Protein AF-A0A7C4H7M3-F1 (afdb_monomer_lite)

Foldseek 3Di:
DDPPDPDDDLLRVLLVVLCCCVQPQQKAAPVNLCSLVPRDDPVSCVVCVVVVSNVSSVVSVVVNVCVVVVNDDPGDHDDVVSNVVSLVVCLVRPPVSVVVVVVVVVQCVPPVVVVVVVVVVPDPDD

Structure (mmCIF, N/CA/C/O backbone):
data_AF-A0A7C4H7M3-F1
#
_entry.id   AF-A0A7C4H7M3-F1
#
loop_
_atom_site.group_PDB
_atom_site.id
_atom_site.type_symbol
_atom_site.label_atom_id
_atom_site.label_alt_id
_atom_site.label_comp_id
_atom_site.label_asym_id
_atom_site.label_entity_id
_atom_site.label_seq_id
_atom_site.pdbx_PDB_ins_code
_atom_site.Cartn_x
_atom_site.Cartn_y
_atom_site.Cartn_z
_atom_site.occupancy
_atom_site.B_iso_or_equiv
_atom_site.auth_seq_id
_atom_site.auth_comp_id
_atom_site.auth_asym_id
_atom_site.auth_atom_id
_atom_site.pdbx_PDB_model_num
ATOM 1 N N . MET A 1 1 ? -17.909 -32.390 13.583 1.00 36.97 1 MET A N 1
ATOM 2 C CA . MET A 1 1 ? -18.109 -30.950 13.849 1.00 36.97 1 MET A CA 1
ATOM 3 C C . MET A 1 1 ? -17.087 -30.190 13.028 1.00 36.97 1 MET A C 1
ATOM 5 O O . MET A 1 1 ? -15.928 -30.134 13.416 1.00 36.97 1 MET A O 1
ATOM 9 N N . SER A 1 2 ? -17.480 -29.711 11.851 1.00 38.97 2 SER A N 1
ATOM 10 C CA . SER A 1 2 ? -16.622 -28.880 11.005 1.00 38.97 2 SER A CA 1
ATOM 11 C C . SER A 1 2 ? -16.586 -27.487 11.626 1.00 38.97 2 SER A C 1
ATOM 13 O O . SER A 1 2 ? -17.636 -26.874 11.792 1.00 38.97 2 SER A O 1
ATOM 15 N N . ALA A 1 3 ? -15.414 -27.023 12.056 1.00 45.50 3 ALA A N 1
ATOM 16 C CA . ALA A 1 3 ? -15.265 -25.661 12.549 1.00 45.50 3 ALA A CA 1
ATOM 17 C C . ALA A 1 3 ? -15.515 -24.696 11.380 1.00 45.50 3 ALA A C 1
ATOM 19 O O . ALA A 1 3 ? -14.723 -24.657 10.440 1.00 45.50 3 ALA A O 1
ATOM 20 N N . GLU A 1 4 ? -16.618 -23.947 11.414 1.00 46.62 4 GLU A N 1
ATOM 21 C CA . GLU A 1 4 ? -16.822 -22.803 10.525 1.00 46.62 4 GLU A CA 1
ATOM 22 C C . GLU A 1 4 ? -15.771 -21.745 10.870 1.00 46.62 4 GLU A C 1
ATOM 24 O O . GLU A 1 4 ? -15.905 -20.967 11.817 1.00 46.62 4 GLU A O 1
ATOM 29 N N . VAL A 1 5 ? -14.669 -21.752 10.125 1.00 54.28 5 VAL A N 1
ATOM 30 C CA . VAL A 1 5 ? -13.688 -20.675 10.181 1.00 54.28 5 VAL A CA 1
ATOM 31 C C . VAL A 1 5 ? -14.361 -19.453 9.567 1.00 54.28 5 VAL A C 1
ATOM 33 O O . VAL A 1 5 ? -14.738 -19.482 8.397 1.00 54.28 5 VAL A O 1
ATOM 36 N N . LYS A 1 6 ? -14.531 -18.377 10.347 1.00 61.72 6 LYS A N 1
ATOM 37 C CA . LYS A 1 6 ? -14.930 -17.069 9.810 1.00 61.72 6 LYS A CA 1
ATOM 38 C C . LYS A 1 6 ? -13.830 -16.588 8.864 1.00 61.72 6 LYS A C 1
ATOM 40 O O . LYS A 1 6 ? -12.857 -15.983 9.308 1.00 61.72 6 LYS A O 1
ATOM 45 N N . ALA A 1 7 ? -13.966 -16.921 7.585 1.00 73.31 7 ALA A N 1
ATOM 46 C CA . ALA A 1 7 ? -13.078 -16.446 6.541 1.00 73.31 7 ALA A CA 1
ATOM 47 C C . ALA A 1 7 ? -13.324 -14.953 6.304 1.00 73.31 7 ALA A C 1
ATOM 49 O O . ALA A 1 7 ? -14.452 -14.463 6.432 1.00 73.31 7 ALA A O 1
ATOM 50 N N . LEU A 1 8 ? -12.255 -14.226 5.989 1.00 82.19 8 LEU A N 1
ATOM 51 C CA . LEU A 1 8 ? -12.376 -12.862 5.494 1.00 82.19 8 LEU A CA 1
ATOM 52 C C . LEU A 1 8 ? -13.112 -12.895 4.152 1.00 82.19 8 LEU A C 1
ATOM 54 O O . LEU A 1 8 ? -13.052 -13.875 3.410 1.00 82.19 8 LEU A O 1
ATOM 58 N N . THR A 1 9 ? -13.832 -11.823 3.839 1.00 92.19 9 THR A N 1
ATOM 59 C CA . THR A 1 9 ? -14.357 -11.675 2.482 1.00 92.19 9 THR A CA 1
ATOM 60 C C . THR A 1 9 ? -13.198 -11.414 1.526 1.00 92.19 9 THR A C 1
ATOM 62 O O . THR A 1 9 ? -12.178 -10.849 1.926 1.00 92.19 9 THR A O 1
ATOM 65 N N . VAL A 1 10 ? -13.364 -11.772 0.252 1.00 92.62 10 VAL A N 1
ATOM 66 C CA . VAL A 1 10 ? -12.343 -11.551 -0.788 1.00 92.62 10 VAL A CA 1
ATOM 67 C C . VAL A 1 10 ? -11.922 -10.079 -0.845 1.00 92.62 10 VAL A C 1
ATOM 69 O O . VAL A 1 10 ? -10.745 -9.769 -1.000 1.00 92.62 10 VAL A O 1
ATOM 72 N N . GLU A 1 11 ? -12.862 -9.154 -0.643 1.00 94.62 11 GLU A N 1
ATOM 73 C CA . GLU A 1 11 ? -12.576 -7.722 -0.571 1.00 94.62 11 GLU A CA 1
ATOM 74 C C . GLU A 1 11 ? -11.666 -7.366 0.607 1.00 94.62 11 GLU A C 1
ATOM 76 O O . GLU A 1 11 ? -10.726 -6.588 0.454 1.00 94.62 11 GLU A O 1
ATOM 81 N N . ALA A 1 12 ? -11.932 -7.932 1.785 1.00 93.44 12 ALA A N 1
ATOM 82 C CA . ALA A 1 12 ? -11.130 -7.681 2.973 1.00 93.44 12 ALA A CA 1
ATOM 83 C C . ALA A 1 12 ? -9.731 -8.292 2.849 1.00 93.44 12 ALA A C 1
ATOM 85 O O . ALA A 1 12 ? -8.754 -7.655 3.242 1.00 93.44 12 ALA A O 1
ATOM 86 N N . GLU A 1 13 ? -9.618 -9.476 2.245 1.00 94.44 13 GLU A N 1
ATOM 87 C CA . GLU A 1 13 ? -8.326 -10.085 1.920 1.00 94.44 13 GLU A CA 1
ATOM 88 C C . GLU A 1 13 ? -7.544 -9.250 0.909 1.00 94.44 1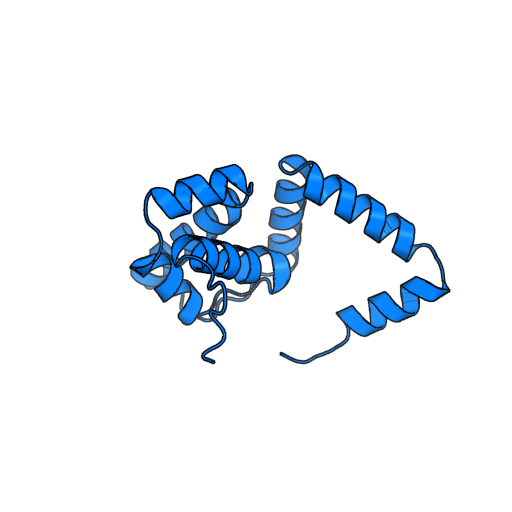3 GLU A C 1
ATOM 90 O O . GLU A 1 13 ? -6.348 -9.027 1.105 1.00 94.44 13 GLU A O 1
ATOM 95 N N . ALA A 1 14 ? -8.206 -8.727 -0.126 1.00 95.75 14 ALA A N 1
ATOM 96 C CA . ALA A 1 14 ? -7.566 -7.859 -1.104 1.00 95.75 14 ALA A CA 1
ATOM 97 C C . ALA A 1 14 ? -6.977 -6.618 -0.423 1.00 95.75 14 ALA A C 1
ATOM 99 O O . ALA A 1 14 ? -5.778 -6.365 -0.527 1.00 95.75 14 ALA A O 1
ATOM 100 N N . ILE A 1 15 ? -7.781 -5.886 0.355 1.00 97.00 15 ILE A N 1
ATOM 101 C CA . ILE A 1 15 ? -7.306 -4.675 1.039 1.00 97.00 15 ILE A CA 1
ATOM 102 C C . ILE A 1 15 ? -6.214 -4.989 2.065 1.00 97.00 15 ILE A C 1
ATO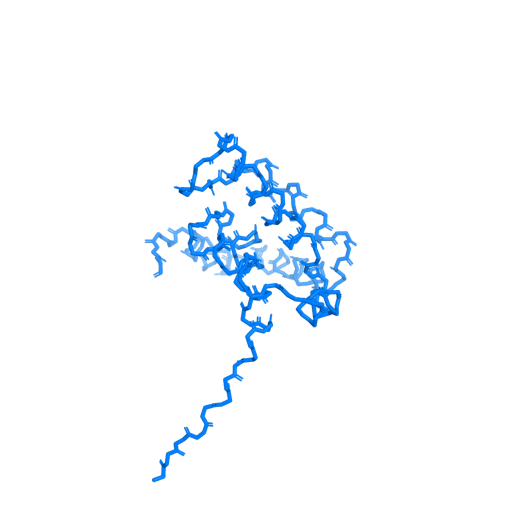M 104 O O . ILE A 1 15 ? -5.224 -4.259 2.137 1.00 97.00 15 ILE A O 1
ATOM 108 N N . ALA A 1 16 ? -6.344 -6.079 2.824 1.00 95.25 16 ALA A N 1
ATOM 109 C CA . ALA A 1 16 ? -5.317 -6.494 3.774 1.00 95.25 16 ALA A CA 1
ATOM 110 C C . ALA A 1 16 ? -3.993 -6.827 3.072 1.00 95.25 16 ALA A C 1
ATOM 112 O O . ALA A 1 16 ? -2.937 -6.405 3.544 1.00 95.25 16 ALA A O 1
ATOM 113 N N . THR A 1 17 ? -4.049 -7.521 1.934 1.00 95.81 17 THR A N 1
ATOM 114 C CA . THR A 1 17 ? -2.870 -7.878 1.133 1.00 95.81 17 THR A CA 1
ATOM 115 C C . THR A 1 17 ? -2.166 -6.629 0.611 1.00 95.81 17 THR A C 1
ATOM 117 O O . THR A 1 17 ? -0.966 -6.467 0.828 1.00 95.81 17 THR A O 1
ATOM 120 N N . LEU A 1 18 ? -2.907 -5.685 0.020 1.00 96.38 18 LEU A N 1
ATOM 121 C CA . LEU A 1 18 ? -2.314 -4.446 -0.495 1.00 96.38 18 LEU A CA 1
ATOM 122 C C . LEU A 1 18 ? -1.754 -3.570 0.628 1.00 96.38 18 LEU A C 1
ATOM 124 O O . LEU A 1 18 ? -0.642 -3.054 0.519 1.00 96.38 18 LEU A O 1
ATOM 128 N N . ALA A 1 19 ? -2.469 -3.444 1.747 1.00 94.81 19 ALA A N 1
ATOM 129 C CA . ALA A 1 19 ? -1.963 -2.730 2.915 1.00 94.81 19 ALA A CA 1
ATOM 130 C C . ALA A 1 19 ? -0.678 -3.374 3.463 1.00 94.81 19 ALA A C 1
ATOM 132 O O . ALA A 1 19 ? 0.247 -2.663 3.859 1.00 94.81 19 ALA A O 1
ATOM 133 N N . HIS A 1 20 ? -0.591 -4.706 3.460 1.00 94.62 20 HIS A N 1
ATOM 134 C CA . HIS A 1 20 ? 0.596 -5.439 3.891 1.00 94.62 20 HIS A CA 1
ATOM 135 C C . HIS A 1 20 ? 1.792 -5.179 2.969 1.00 94.62 20 HIS A C 1
ATOM 137 O O . HIS A 1 20 ? 2.860 -4.790 3.447 1.00 94.62 20 HIS A O 1
ATOM 143 N N . ALA A 1 21 ? 1.597 -5.329 1.658 1.00 94.88 21 ALA A N 1
ATOM 144 C CA . ALA A 1 21 ? 2.620 -5.095 0.644 1.00 94.88 21 ALA A CA 1
ATOM 145 C C . ALA A 1 21 ? 3.165 -3.657 0.709 1.00 94.88 21 ALA A C 1
ATOM 147 O O . ALA A 1 21 ? 4.377 -3.432 0.757 1.00 94.88 21 ALA A O 1
ATOM 148 N N . ILE A 1 22 ? 2.269 -2.667 0.796 1.00 94.81 22 ILE A N 1
ATOM 149 C CA . ILE A 1 22 ? 2.636 -1.249 0.720 1.00 94.81 22 ILE A CA 1
ATOM 150 C C . ILE A 1 22 ? 3.161 -0.690 2.046 1.00 94.81 22 ILE A C 1
ATOM 152 O O . ILE A 1 22 ? 4.202 -0.028 2.052 1.00 94.81 22 ILE A O 1
ATOM 156 N N . TYR A 1 23 ? 2.468 -0.926 3.165 1.00 91.88 23 TYR A N 1
ATOM 157 C CA . TYR A 1 23 ? 2.790 -0.272 4.440 1.00 91.88 23 TYR A CA 1
ATOM 158 C C . TYR A 1 23 ? 3.728 -1.069 5.340 1.00 91.88 23 TYR A C 1
ATOM 160 O O . TYR A 1 23 ? 4.418 -0.460 6.155 1.00 91.88 23 TYR A O 1
ATOM 168 N N . LYS A 1 24 ? 3.730 -2.404 5.248 1.00 89.88 24 LYS A N 1
ATOM 169 C CA . LYS A 1 24 ? 4.516 -3.260 6.149 1.00 89.88 24 LYS A CA 1
ATOM 170 C C . LYS A 1 24 ? 5.790 -3.763 5.483 1.00 89.88 24 LYS A C 1
ATOM 172 O O . LYS A 1 24 ? 6.875 -3.510 5.995 1.00 89.88 24 LYS A O 1
ATOM 177 N N . GLU A 1 25 ? 5.655 -4.462 4.361 1.00 91.94 25 GLU A N 1
ATOM 178 C CA . GLU A 1 25 ? 6.797 -5.094 3.685 1.00 91.94 25 GLU A CA 1
ATOM 179 C C . GLU A 1 25 ? 7.53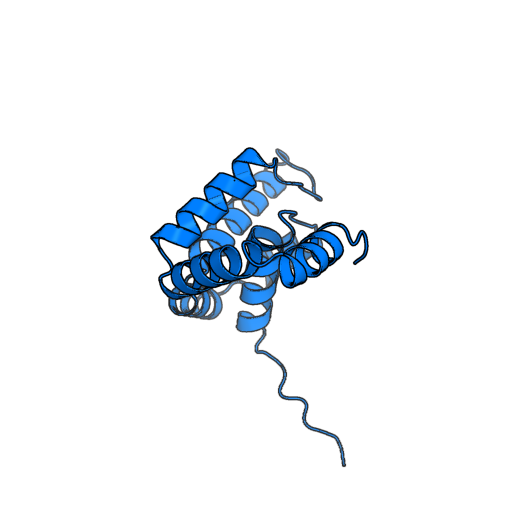8 -4.129 2.759 1.00 91.94 25 GLU A C 1
ATOM 181 O O . GLU A 1 25 ? 8.721 -4.314 2.473 1.00 91.94 25 GLU A O 1
ATOM 186 N N . HIS A 1 26 ? 6.856 -3.070 2.318 1.00 92.56 26 HIS A N 1
ATOM 187 C CA . HIS A 1 26 ? 7.367 -2.113 1.343 1.00 92.56 26 HIS A CA 1
ATOM 188 C C . HIS A 1 26 ? 7.892 -2.794 0.066 1.00 92.56 26 HIS A C 1
ATOM 190 O O . HIS A 1 26 ? 8.930 -2.422 -0.494 1.00 92.56 26 HIS A O 1
ATOM 196 N N . MET A 1 27 ? 7.164 -3.814 -0.379 1.00 94.19 27 MET A N 1
ATOM 197 C CA . MET A 1 27 ? 7.496 -4.642 -1.526 1.00 94.19 27 MET A CA 1
ATOM 198 C C . MET A 1 27 ? 6.202 -5.086 -2.201 1.00 94.19 27 MET A C 1
ATOM 200 O O . MET A 1 27 ? 5.263 -5.482 -1.520 1.00 94.19 27 MET A O 1
ATOM 204 N N . TYR A 1 28 ? 6.170 -5.011 -3.527 1.00 96.06 28 TYR A N 1
ATOM 205 C CA . TYR A 1 28 ? 5.027 -5.367 -4.354 1.00 96.06 28 TYR A CA 1
ATOM 206 C C . TYR A 1 28 ? 5.380 -6.568 -5.230 1.00 96.06 28 TYR A C 1
ATOM 208 O O . TYR A 1 28 ? 6.270 -6.497 -6.084 1.00 96.06 28 TYR A O 1
ATOM 216 N N . LEU A 1 29 ? 4.725 -7.692 -4.969 1.00 96.50 29 LEU A N 1
ATOM 217 C CA . LEU A 1 29 ? 4.981 -8.979 -5.602 1.00 96.50 29 LEU A CA 1
ATOM 218 C C . LEU A 1 29 ? 4.052 -9.222 -6.794 1.00 96.50 29 LEU A C 1
ATOM 220 O O . LEU A 1 29 ? 3.032 -8.559 -6.982 1.00 96.50 29 LEU A O 1
ATOM 224 N N . LEU A 1 30 ? 4.373 -10.255 -7.578 1.00 95.38 30 LEU A N 1
ATOM 225 C CA . LEU A 1 30 ? 3.498 -10.716 -8.656 1.00 95.38 30 LEU A CA 1
ATOM 226 C C . LEU A 1 30 ? 2.139 -11.209 -8.123 1.00 95.38 30 LEU A C 1
ATOM 228 O O . LEU A 1 30 ? 1.120 -11.043 -8.786 1.00 95.38 30 LEU A O 1
ATOM 232 N N . SER A 1 31 ? 2.100 -11.776 -6.914 1.00 95.94 31 SER A N 1
ATOM 233 C CA . SER A 1 31 ? 0.841 -12.124 -6.244 1.00 95.94 31 SER A CA 1
ATOM 234 C C . SER A 1 31 ? -0.029 -10.893 -5.999 1.00 95.94 31 SER A C 1
ATOM 236 O O . SER A 1 31 ? -1.225 -10.925 -6.278 1.00 95.94 31 SER A O 1
ATOM 238 N N . ASP A 1 32 ? 0.576 -9.794 -5.546 1.00 96.44 32 ASP A N 1
ATOM 239 C CA . ASP A 1 32 ? -0.135 -8.551 -5.243 1.00 96.44 32 ASP A CA 1
ATOM 240 C C . ASP A 1 32 ? -0.683 -7.917 -6.525 1.00 96.44 32 ASP A C 1
ATOM 242 O O . ASP A 1 32 ? -1.814 -7.436 -6.538 1.00 96.44 32 ASP A O 1
ATOM 246 N N . TYR A 1 33 ? 0.061 -8.016 -7.636 1.00 96.88 33 TYR A N 1
ATOM 247 C CA . TYR A 1 33 ? -0.426 -7.632 -8.964 1.00 96.88 33 TYR A CA 1
ATOM 248 C C . TYR A 1 33 ? -1.746 -8.329 -9.310 1.00 96.88 33 TYR A C 1
ATOM 250 O O . TYR A 1 33 ? -2.707 -7.672 -9.723 1.00 96.88 33 TYR A O 1
ATOM 258 N N . TYR A 1 34 ? -1.809 -9.647 -9.114 1.00 97.06 34 TYR A N 1
ATOM 259 C CA . TYR A 1 34 ? -3.001 -10.436 -9.410 1.00 97.06 34 TYR A CA 1
ATOM 260 C C . TYR A 1 34 ? -4.154 -10.151 -8.450 1.00 97.06 34 TYR A C 1
ATOM 262 O O . TYR A 1 34 ? -5.295 -10.076 -8.902 1.00 97.06 34 TYR A O 1
ATOM 270 N N . VAL A 1 35 ? -3.877 -9.926 -7.165 1.00 96.69 35 VAL A N 1
ATOM 271 C CA . VAL A 1 35 ? -4.894 -9.499 -6.192 1.00 96.69 35 VAL A CA 1
ATOM 272 C C . VAL A 1 35 ? -5.491 -8.154 -6.603 1.00 96.69 35 VAL A C 1
ATOM 274 O O . VAL A 1 35 ? -6.709 -8.029 -6.718 1.00 96.69 35 VAL A O 1
ATOM 277 N N . THR A 1 36 ? -4.652 -7.168 -6.924 1.00 95.88 36 THR A N 1
ATOM 278 C CA . THR A 1 36 ? -5.094 -5.856 -7.418 1.00 95.88 36 THR A CA 1
ATOM 279 C C . THR A 1 36 ? -5.927 -5.990 -8.689 1.00 95.88 36 THR A C 1
ATOM 281 O O . THR A 1 36 ? -6.976 -5.368 -8.809 1.00 95.88 36 THR A O 1
ATOM 284 N N . LYS A 1 37 ? -5.488 -6.821 -9.640 1.00 96.06 37 LYS A N 1
ATOM 285 C CA . LYS A 1 37 ? -6.141 -6.962 -10.946 1.00 96.06 37 LYS A CA 1
ATOM 286 C C . LYS A 1 37 ? -7.462 -7.725 -10.891 1.00 96.06 37 LYS A C 1
ATOM 288 O O . LYS A 1 37 ? -8.383 -7.389 -11.625 1.00 96.06 37 LYS A O 1
ATOM 293 N N . MET A 1 38 ? -7.539 -8.774 -10.076 1.00 96.06 38 MET A N 1
ATOM 294 C CA . MET A 1 38 ? -8.671 -9.700 -10.090 1.00 96.06 38 MET A CA 1
ATOM 295 C C . MET A 1 38 ? -9.670 -9.451 -8.962 1.00 96.06 38 MET A C 1
ATOM 297 O O . MET A 1 38 ? -10.844 -9.775 -9.124 1.00 96.06 38 MET A O 1
ATOM 301 N N . TRP A 1 39 ? -9.223 -8.955 -7.805 1.00 95.69 39 TRP A N 1
ATOM 302 C CA . TRP A 1 39 ? -10.042 -8.927 -6.585 1.00 95.69 39 TRP A CA 1
ATOM 303 C C . TRP A 1 39 ? -10.467 -7.517 -6.168 1.00 95.69 39 TRP A C 1
ATOM 305 O O . TRP A 1 39 ? -11.387 -7.377 -5.359 1.00 95.69 39 TRP A O 1
ATOM 315 N N . LEU A 1 40 ? -9.867 -6.460 -6.730 1.00 95.50 40 LEU A N 1
ATOM 316 C CA . LEU A 1 40 ? -10.379 -5.108 -6.520 1.00 95.50 40 LEU A CA 1
ATOM 317 C C . LEU A 1 40 ? -11.699 -4.907 -7.265 1.00 95.50 40 LEU A C 1
ATOM 319 O O . LEU A 1 40 ? -11.800 -5.049 -8.480 1.00 95.50 40 LEU A O 1
ATOM 323 N N . ASN A 1 41 ? -12.716 -4.518 -6.508 1.00 95.00 41 ASN A N 1
ATOM 324 C CA . ASN A 1 41 ? -14.032 -4.147 -7.000 1.00 95.00 41 ASN A CA 1
ATOM 325 C C . ASN A 1 41 ? -14.556 -2.938 -6.199 1.00 95.00 41 ASN A C 1
ATOM 327 O O . ASN A 1 41 ? -13.935 -2.504 -5.226 1.00 95.00 41 ASN A O 1
ATOM 331 N N . ASN A 1 42 ? -15.724 -2.402 -6.563 1.00 96.00 42 ASN A N 1
ATOM 332 C CA . ASN A 1 42 ? -16.297 -1.238 -5.871 1.00 96.00 42 ASN A CA 1
ATOM 333 C C . ASN A 1 42 ? -16.526 -1.464 -4.364 1.00 96.00 42 ASN A C 1
ATOM 335 O O . ASN A 1 42 ? -16.426 -0.514 -3.590 1.00 96.00 42 ASN A O 1
ATOM 339 N N . LYS A 1 43 ? -16.797 -2.705 -3.932 1.00 95.62 43 LYS A N 1
ATOM 340 C CA . LYS A 1 43 ? -16.939 -3.040 -2.507 1.00 95.62 43 LYS A CA 1
ATOM 341 C C . LYS A 1 43 ? -15.589 -2.990 -1.791 1.00 95.62 43 LYS A C 1
ATOM 343 O O . LYS A 1 43 ? -15.506 -2.397 -0.722 1.00 95.62 43 LYS A O 1
ATOM 348 N N . ALA A 1 44 ? -14.529 -3.527 -2.398 1.00 94.75 44 ALA A N 1
ATOM 349 C CA . ALA A 1 44 ? -13.167 -3.434 -1.877 1.00 94.75 44 ALA A CA 1
ATOM 350 C C . ALA A 1 44 ? -12.699 -1.975 -1.778 1.00 94.75 44 ALA A C 1
ATOM 352 O O . ALA A 1 44 ? -12.111 -1.591 -0.773 1.00 94.75 44 ALA A O 1
ATOM 353 N N . LEU A 1 45 ? -13.026 -1.133 -2.766 1.00 95.88 45 LEU A N 1
ATOM 354 C CA . LEU A 1 45 ? -12.743 0.307 -2.709 1.00 95.88 45 LEU A CA 1
ATOM 355 C C . LEU A 1 45 ? -13.509 1.009 -1.576 1.00 95.88 45 LEU A C 1
ATOM 357 O O . LEU A 1 45 ? -12.947 1.865 -0.893 1.00 95.88 45 LEU A O 1
ATOM 361 N N . GLY A 1 46 ? -14.770 0.631 -1.343 1.00 96.19 46 GLY A N 1
ATOM 362 C CA . GLY A 1 46 ? -15.543 1.092 -0.187 1.00 96.19 46 GLY A CA 1
ATOM 363 C C . GLY A 1 46 ? -14.886 0.698 1.138 1.00 96.19 46 GLY A C 1
ATOM 364 O O . GLY A 1 46 ? -14.667 1.546 1.999 1.00 96.19 46 GLY A O 1
ATOM 365 N N . LEU A 1 47 ? -14.460 -0.560 1.257 1.00 95.50 47 LEU A N 1
ATOM 366 C CA . LEU A 1 47 ? -13.750 -1.056 2.435 1.00 95.50 47 LEU A CA 1
ATOM 367 C C . LEU A 1 47 ? -12.403 -0.341 2.638 1.00 95.50 47 LEU A C 1
ATOM 369 O O . LEU A 1 47 ? -12.030 -0.008 3.760 1.00 95.50 47 LEU A O 1
ATOM 373 N N . ALA A 1 48 ? -11.676 -0.053 1.555 1.00 94.81 48 ALA A N 1
ATOM 374 C CA . ALA A 1 48 ? -10.426 0.695 1.613 1.00 94.81 48 ALA A CA 1
ATOM 375 C C . ALA A 1 48 ? -10.631 2.101 2.193 1.00 94.81 48 ALA A C 1
ATOM 377 O O . ALA A 1 48 ? -9.814 2.538 3.000 1.00 94.81 48 ALA A O 1
ATOM 378 N N . ARG A 1 49 ? -11.730 2.787 1.848 1.00 94.62 49 ARG A N 1
ATOM 379 C CA . ARG A 1 49 ? -12.113 4.080 2.449 1.00 94.62 49 ARG A CA 1
ATOM 380 C C . ARG A 1 49 ? -12.374 3.963 3.936 1.00 94.62 49 ARG A C 1
ATOM 382 O O . ARG A 1 49 ? -11.787 4.701 4.724 1.00 94.62 49 ARG A O 1
ATOM 389 N N . GLU A 1 50 ? -13.222 3.014 4.317 1.00 93.38 50 GLU A N 1
ATOM 390 C CA . GLU A 1 50 ? -13.586 2.777 5.716 1.00 93.38 50 GLU A CA 1
ATOM 391 C C . GLU A 1 50 ? -12.350 2.479 6.578 1.00 93.38 50 GLU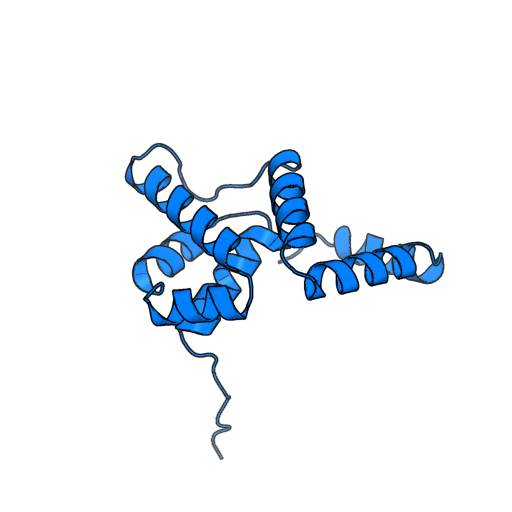 A C 1
ATOM 393 O O . GLU A 1 50 ? -12.220 2.984 7.694 1.00 93.38 50 GLU A O 1
ATOM 398 N N . LEU A 1 51 ? -11.395 1.723 6.027 1.00 90.75 51 LEU A N 1
ATOM 399 C CA . LEU A 1 51 ? -10.141 1.346 6.682 1.00 90.75 51 LEU A CA 1
ATOM 400 C C . LEU A 1 51 ? -8.990 2.344 6.457 1.00 90.75 51 LEU A C 1
ATOM 402 O O . LEU A 1 51 ? -7.860 2.095 6.890 1.00 90.75 51 LEU A O 1
ATOM 406 N N . LYS A 1 52 ? -9.246 3.470 5.778 1.00 92.31 52 LYS A N 1
ATOM 407 C CA . LYS A 1 52 ? -8.244 4.485 5.405 1.00 92.31 52 LYS A CA 1
ATOM 408 C C . LYS A 1 52 ? -7.034 3.910 4.651 1.00 92.31 52 LYS A C 1
ATOM 410 O O . LYS A 1 52 ? -5.909 4.374 4.829 1.00 92.31 52 LYS A O 1
ATOM 415 N N . ALA A 1 53 ? -7.229 2.857 3.868 1.00 93.25 53 ALA A N 1
ATOM 416 C CA . ALA A 1 53 ? -6.207 2.157 3.089 1.00 93.25 53 ALA A CA 1
ATOM 417 C C . ALA A 1 53 ? -6.210 2.552 1.598 1.00 93.25 53 ALA A C 1
ATOM 419 O O . ALA A 1 53 ? -5.580 1.880 0.785 1.00 93.25 53 ALA A O 1
ATOM 420 N N . GLU A 1 54 ? -6.907 3.632 1.229 1.00 94.81 54 GLU A N 1
ATOM 421 C CA . GLU A 1 54 ? -7.023 4.093 -0.162 1.00 94.81 54 GLU A CA 1
ATOM 422 C C . GLU A 1 54 ? -5.668 4.353 -0.821 1.00 94.81 54 GLU A C 1
ATOM 424 O O . GLU A 1 54 ? -5.470 3.949 -1.962 1.00 94.81 54 GLU A O 1
ATOM 429 N N . GLU A 1 55 ? -4.711 4.952 -0.105 1.00 94.00 55 GLU A N 1
ATOM 430 C CA . GLU A 1 55 ? -3.381 5.219 -0.664 1.00 94.00 55 GLU A CA 1
ATOM 431 C C . GLU A 1 55 ? -2.654 3.918 -1.051 1.00 94.00 55 GLU A C 1
ATOM 433 O O . GLU A 1 55 ? -1.992 3.872 -2.087 1.00 94.00 55 GLU A O 1
ATOM 438 N N . ALA A 1 56 ? -2.807 2.833 -0.279 1.00 94.81 56 ALA A N 1
ATOM 439 C CA . ALA A 1 56 ? -2.230 1.538 -0.649 1.00 94.81 56 ALA A CA 1
ATOM 440 C C . ALA A 1 56 ? -2.848 0.990 -1.941 1.00 94.81 56 ALA A C 1
ATOM 442 O O . ALA A 1 56 ? -2.125 0.483 -2.800 1.00 94.81 56 ALA A O 1
ATOM 443 N N . VAL A 1 57 ? -4.165 1.139 -2.1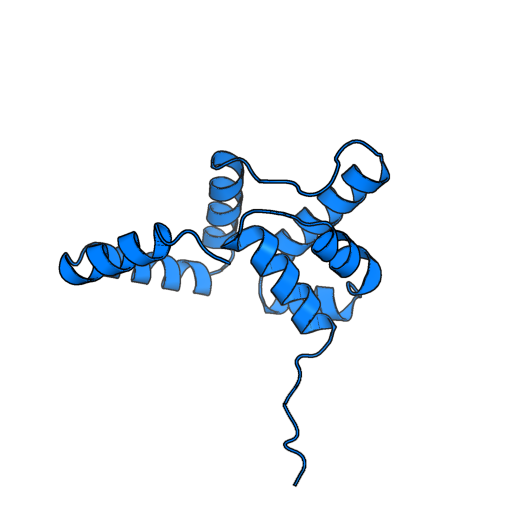04 1.00 96.81 57 VAL A N 1
ATOM 444 C CA . VAL A 1 57 ? -4.865 0.753 -3.335 1.00 96.81 57 VAL A CA 1
ATOM 445 C C . VAL A 1 57 ? -4.407 1.609 -4.517 1.00 96.81 57 VAL A C 1
ATOM 447 O O . VAL A 1 57 ? -4.114 1.075 -5.582 1.00 96.81 57 VAL A O 1
ATOM 450 N N . GLU A 1 58 ? -4.294 2.925 -4.337 1.00 96.44 58 GLU A N 1
ATOM 451 C CA . GLU A 1 58 ? -3.854 3.852 -5.383 1.00 96.44 58 GLU A CA 1
ATOM 452 C C . GLU A 1 58 ? -2.430 3.534 -5.860 1.00 96.44 58 GLU A C 1
ATOM 454 O O . GLU A 1 58 ? -2.161 3.512 -7.063 1.00 96.44 58 GLU A O 1
ATOM 459 N N . ILE A 1 59 ? -1.517 3.253 -4.926 1.00 95.94 59 ILE A N 1
ATOM 460 C CA . ILE A 1 59 ? -0.146 2.846 -5.248 1.00 95.94 59 ILE A CA 1
ATOM 461 C C . ILE A 1 59 ? -0.155 1.517 -6.009 1.00 95.94 59 ILE A C 1
ATOM 463 O O . ILE A 1 59 ? 0.500 1.417 -7.043 1.00 95.94 59 ILE A O 1
ATOM 467 N N . ALA A 1 60 ? -0.919 0.522 -5.550 1.00 96.81 60 ALA A N 1
ATOM 468 C CA . ALA A 1 60 ? -1.014 -0.776 -6.214 1.00 96.81 60 ALA A CA 1
ATOM 469 C C . ALA A 1 60 ? -1.558 -0.666 -7.651 1.00 96.81 60 ALA A C 1
ATOM 471 O O . ALA A 1 60 ? -0.993 -1.255 -8.571 1.00 96.81 60 ALA A O 1
ATOM 472 N N . LEU A 1 61 ? -2.596 0.150 -7.873 1.00 97.44 61 LEU A N 1
ATOM 473 C CA . LEU A 1 61 ? -3.145 0.412 -9.208 1.00 97.44 61 LEU A CA 1
ATOM 474 C C . LEU A 1 61 ? -2.111 1.064 -10.136 1.00 97.44 61 LEU A C 1
ATOM 476 O O . LEU A 1 61 ? -1.951 0.626 -11.274 1.00 97.44 61 LEU A O 1
ATOM 480 N N . LYS A 1 62 ? -1.362 2.059 -9.643 1.00 96.75 62 LYS A N 1
ATOM 481 C CA . LYS A 1 62 ? -0.282 2.708 -10.407 1.00 96.75 62 LYS A CA 1
ATOM 482 C C . LYS A 1 62 ? 0.839 1.735 -10.765 1.00 96.75 62 LYS A C 1
ATOM 484 O O . LYS A 1 62 ? 1.352 1.780 -11.881 1.00 96.75 62 LYS A O 1
ATOM 489 N N . LEU A 1 63 ? 1.212 0.850 -9.842 1.00 96.12 63 LEU A N 1
ATOM 490 C CA . LEU A 1 63 ? 2.217 -0.181 -10.103 1.00 96.12 63 LEU A CA 1
ATOM 491 C C . LEU A 1 63 ? 1.722 -1.184 -11.146 1.00 96.12 63 LEU A C 1
ATOM 493 O O . LEU A 1 63 ? 2.468 -1.502 -12.068 1.00 96.12 63 LEU A O 1
ATOM 497 N N . ASN A 1 64 ? 0.463 -1.625 -11.061 1.00 97.06 64 ASN A N 1
ATOM 498 C CA . ASN A 1 64 ? -0.139 -2.485 -12.080 1.00 97.06 64 ASN A CA 1
ATOM 499 C C . ASN A 1 64 ? -0.132 -1.823 -13.459 1.00 97.06 64 ASN A C 1
ATOM 501 O O . ASN A 1 64 ? 0.272 -2.462 -14.425 1.00 97.06 64 ASN A O 1
ATOM 505 N N . GLU A 1 65 ? -0.509 -0.547 -13.548 1.00 97.12 65 GLU A N 1
ATOM 506 C CA . GLU A 1 65 ? -0.479 0.206 -14.805 1.00 97.12 65 GLU A CA 1
ATOM 507 C C . GLU A 1 65 ? 0.943 0.280 -15.392 1.00 97.12 65 GLU A C 1
ATOM 509 O O . GLU A 1 65 ? 1.136 0.131 -16.599 1.00 97.12 65 GLU A O 1
ATOM 514 N N . GLN A 1 66 ? 1.961 0.482 -14.552 1.00 96.75 66 GLN A N 1
ATOM 515 C CA . GLN A 1 66 ? 3.361 0.509 -14.985 1.00 96.75 66 GLN A CA 1
ATOM 516 C C . GLN A 1 66 ? 3.866 -0.867 -15.436 1.00 96.75 66 GLN A C 1
ATOM 518 O O . GLN A 1 66 ? 4.595 -0.941 -16.425 1.00 96.75 66 GLN A O 1
ATOM 523 N N . ILE A 1 67 ? 3.455 -1.940 -14.757 1.00 95.94 67 ILE A N 1
ATOM 524 C CA . ILE A 1 67 ? 3.764 -3.322 -15.150 1.00 95.94 67 ILE A CA 1
ATOM 525 C C . ILE A 1 67 ? 3.112 -3.651 -16.497 1.00 95.94 67 ILE A C 1
ATOM 527 O O . ILE A 1 67 ? 3.767 -4.182 -17.388 1.00 95.94 67 ILE A O 1
ATOM 531 N N . GLU A 1 68 ? 1.844 -3.285 -16.694 1.00 95.44 68 GLU A N 1
ATOM 532 C CA . GLU A 1 68 ? 1.121 -3.537 -17.950 1.00 95.44 68 GLU A CA 1
ATOM 533 C C . GLU A 1 68 ? 1.713 -2.776 -19.140 1.00 95.44 68 GLU A C 1
ATOM 535 O O . GLU A 1 68 ? 1.699 -3.276 -20.263 1.00 95.44 68 GLU A O 1
ATOM 540 N N . LYS A 1 69 ? 2.290 -1.596 -18.895 1.00 96.38 69 LYS A N 1
ATOM 541 C CA . LYS A 1 69 ? 3.038 -0.827 -19.900 1.00 96.38 69 LYS A CA 1
ATOM 542 C C . LYS A 1 69 ? 4.461 -1.349 -20.137 1.00 96.38 69 LYS A C 1
ATOM 544 O O . LYS A 1 69 ? 5.175 -0.767 -20.950 1.00 96.38 69 LYS A O 1
ATOM 549 N N . GLY A 1 70 ? 4.894 -2.394 -19.427 1.00 94.31 70 GLY A N 1
ATOM 550 C CA . GLY A 1 70 ? 6.252 -2.939 -19.510 1.00 94.31 70 GLY A CA 1
ATOM 551 C C . GLY A 1 70 ? 7.331 -2.009 -18.945 1.00 94.31 70 GLY A C 1
ATOM 552 O O . GLY A 1 70 ? 8.502 -2.158 -19.278 1.00 94.31 70 GLY A O 1
ATOM 553 N N . LEU A 1 71 ? 6.953 -1.026 -18.120 1.00 94.88 71 LEU A N 1
ATOM 554 C CA . LEU A 1 71 ? 7.892 -0.078 -17.506 1.00 94.88 71 LEU A CA 1
ATOM 555 C C . LEU A 1 71 ? 8.550 -0.646 -16.246 1.00 94.88 71 LEU A C 1
ATOM 557 O O . LEU A 1 71 ? 9.618 -0.181 -15.855 1.00 94.88 71 LEU A O 1
ATOM 561 N N . LEU A 1 72 ? 7.891 -1.605 -15.592 1.00 93.12 72 LEU A N 1
ATOM 562 C CA . LEU A 1 72 ? 8.357 -2.263 -14.376 1.00 93.12 72 LEU A CA 1
ATOM 563 C C . LEU A 1 72 ? 8.099 -3.767 -14.453 1.00 93.12 72 LEU A C 1
ATOM 565 O O . LEU A 1 72 ? 7.103 -4.208 -15.020 1.00 93.12 72 LEU A O 1
ATOM 569 N N . GLU A 1 73 ? 8.960 -4.537 -13.797 1.00 91.44 73 GLU A N 1
ATOM 570 C CA . GLU A 1 73 ? 8.789 -5.974 -13.599 1.00 91.44 73 GLU A CA 1
ATOM 571 C C . GLU A 1 73 ? 8.722 -6.277 -12.098 1.00 91.44 73 GLU A C 1
ATOM 573 O O . GLU A 1 73 ? 9.435 -5.676 -11.291 1.00 91.44 73 GLU A O 1
ATOM 578 N N . ALA A 1 74 ? 7.835 -7.193 -11.708 1.00 89.44 74 ALA A N 1
ATOM 579 C CA . ALA A 1 74 ? 7.731 -7.654 -10.328 1.00 89.44 74 ALA A CA 1
ATOM 580 C C . ALA A 1 74 ? 8.811 -8.715 -10.023 1.00 89.44 74 ALA A C 1
ATOM 582 O O . ALA A 1 74 ? 9.106 -9.537 -10.893 1.00 89.44 74 ALA A O 1
ATOM 583 N N . PRO A 1 75 ? 9.356 -8.778 -8.790 1.00 92.62 75 PRO A N 1
ATOM 584 C CA . PRO A 1 75 ? 8.968 -8.012 -7.604 1.00 92.62 75 PRO A CA 1
ATOM 585 C C . PRO A 1 75 ? 9.590 -6.609 -7.536 1.00 92.62 75 PRO A C 1
ATOM 587 O O . PRO A 1 75 ? 10.772 -6.414 -7.814 1.00 92.62 75 PRO A O 1
ATOM 590 N N . ILE A 1 76 ? 8.805 -5.638 -7.066 1.00 92.81 76 ILE A N 1
ATOM 591 C CA . ILE A 1 76 ? 9.217 -4.237 -6.925 1.00 92.81 76 ILE A CA 1
ATOM 592 C C . ILE A 1 76 ? 9.465 -3.946 -5.448 1.00 92.81 76 ILE A C 1
ATOM 594 O O . ILE A 1 76 ? 8.558 -4.048 -4.626 1.00 92.81 76 ILE A O 1
ATOM 598 N N . LYS A 1 77 ? 10.686 -3.546 -5.093 1.00 93.44 77 LYS A N 1
ATOM 599 C CA . LYS A 1 77 ? 11.032 -3.141 -3.726 1.00 93.44 77 LYS A CA 1
ATOM 600 C C . LYS A 1 77 ? 11.082 -1.622 -3.619 1.00 93.44 77 LYS A C 1
ATOM 602 O O . LYS A 1 77 ? 11.810 -0.983 -4.379 1.00 93.44 77 LYS A O 1
ATOM 607 N N . PHE A 1 78 ? 10.367 -1.042 -2.657 1.00 89.56 78 PHE A N 1
ATOM 608 C CA . PHE A 1 78 ? 10.421 0.404 -2.454 1.00 89.56 78 PHE A CA 1
ATOM 609 C C . PHE A 1 78 ? 11.740 0.827 -1.812 1.00 89.56 78 PHE A C 1
ATOM 611 O O . PHE A 1 78 ? 12.291 0.170 -0.923 1.00 89.56 78 PHE A O 1
ATOM 618 N N . ILE A 1 79 ? 12.241 1.971 -2.266 1.00 89.94 79 ILE A N 1
ATOM 619 C CA . ILE A 1 79 ? 13.414 2.616 -1.678 1.00 89.94 79 ILE A CA 1
ATOM 620 C C . ILE A 1 79 ? 12.995 3.196 -0.315 1.00 89.94 79 ILE A C 1
ATOM 622 O O . ILE A 1 79 ? 11.903 3.761 -0.228 1.00 89.94 79 ILE A O 1
ATOM 626 N N . PRO A 1 80 ? 13.839 3.162 0.737 1.00 84.94 80 PRO A N 1
ATOM 627 C CA . PRO A 1 80 ? 13.468 3.650 2.071 1.00 84.94 80 PRO A CA 1
ATOM 628 C C . PRO A 1 80 ? 12.856 5.059 2.098 1.00 84.94 80 PRO A C 1
ATOM 630 O O . PRO A 1 80 ? 11.937 5.322 2.867 1.00 84.94 80 PRO A O 1
ATOM 633 N N . VAL A 1 81 ? 13.315 5.961 1.223 1.00 88.12 81 VAL A N 1
ATOM 634 C CA . VAL A 1 81 ? 12.759 7.319 1.089 1.00 88.12 81 VAL A CA 1
ATOM 635 C C . VAL A 1 81 ? 11.288 7.293 0.648 1.00 88.12 81 VAL A C 1
ATOM 637 O O . VAL A 1 81 ? 10.474 8.053 1.171 1.00 88.12 81 VAL A O 1
ATOM 640 N N . GLN A 1 82 ? 10.926 6.402 -0.279 1.00 87.25 82 GLN A N 1
ATOM 641 C CA . GLN A 1 82 ? 9.541 6.214 -0.721 1.00 87.25 82 GLN A CA 1
ATOM 642 C C . GLN A 1 82 ? 8.690 5.632 0.410 1.00 87.25 82 GLN A C 1
ATOM 644 O O . GLN A 1 82 ? 7.617 6.161 0.690 1.00 87.25 82 GLN A O 1
ATOM 649 N N . SER A 1 83 ? 9.198 4.616 1.114 1.00 87.56 83 SER A N 1
ATOM 650 C CA . SER A 1 83 ? 8.528 4.017 2.274 1.00 87.56 83 SER A CA 1
ATOM 651 C C . SER A 1 83 ? 8.217 5.051 3.357 1.00 87.56 83 SER A C 1
ATOM 653 O O . SER A 1 83 ? 7.091 5.120 3.842 1.00 87.56 83 SER A O 1
ATOM 655 N N . ILE A 1 84 ? 9.184 5.914 3.690 1.00 88.44 84 ILE A N 1
ATOM 656 C CA . ILE A 1 84 ? 8.992 6.992 4.670 1.00 88.44 84 ILE A CA 1
ATOM 657 C C . ILE A 1 84 ? 7.915 7.972 4.198 1.00 88.44 84 ILE A C 1
ATOM 659 O O . ILE A 1 84 ? 7.063 8.360 4.993 1.00 88.44 84 ILE A O 1
ATOM 663 N N . LYS A 1 85 ? 7.918 8.355 2.914 1.00 91.25 85 LYS A N 1
ATOM 664 C CA . LYS A 1 85 ? 6.905 9.262 2.355 1.00 91.25 85 LYS A CA 1
ATOM 665 C C . LYS A 1 85 ? 5.494 8.680 2.472 1.00 91.25 85 LYS A C 1
ATOM 667 O O . LYS A 1 85 ? 4.585 9.399 2.878 1.00 91.25 85 LYS A O 1
ATOM 672 N N . ILE A 1 86 ? 5.329 7.397 2.153 1.00 90.25 86 ILE A N 1
ATOM 673 C CA . ILE A 1 86 ? 4.049 6.681 2.261 1.00 90.25 86 ILE A CA 1
ATOM 674 C C . ILE A 1 86 ? 3.590 6.641 3.727 1.00 90.25 86 ILE A C 1
ATOM 676 O O . ILE A 1 86 ? 2.476 7.041 4.052 1.00 90.25 86 ILE A O 1
ATOM 680 N N . LEU A 1 87 ? 4.472 6.244 4.650 1.00 90.06 87 LEU A N 1
ATOM 681 C CA . LEU A 1 87 ? 4.138 6.186 6.078 1.00 90.06 87 LEU A CA 1
ATOM 682 C C . LEU A 1 87 ? 3.818 7.566 6.670 1.00 90.06 87 LEU A C 1
ATOM 684 O O . LEU A 1 87 ? 2.942 7.678 7.527 1.00 90.06 87 LEU A O 1
ATOM 688 N N . ALA A 1 88 ? 4.495 8.621 6.213 1.00 89.19 88 ALA A N 1
ATOM 689 C CA . ALA A 1 88 ? 4.227 9.987 6.647 1.00 89.19 88 ALA A CA 1
ATOM 690 C C . ALA A 1 88 ? 2.831 10.460 6.218 1.00 89.19 88 ALA A C 1
ATOM 692 O O . ALA A 1 88 ? 2.129 11.075 7.019 1.00 89.19 88 ALA A O 1
ATOM 693 N N . ARG A 1 89 ? 2.397 10.139 4.993 1.00 89.00 89 ARG A N 1
ATOM 694 C CA . ARG A 1 89 ? 1.038 10.461 4.522 1.00 89.00 89 ARG A CA 1
ATOM 695 C C . ARG A 1 89 ? -0.012 9.686 5.312 1.00 89.00 89 ARG A C 1
ATOM 697 O O . ARG A 1 89 ? -0.904 10.306 5.892 1.00 89.00 89 ARG A O 1
ATOM 704 N N . LYS A 1 90 ? 0.198 8.380 5.506 1.00 90.38 90 LYS A N 1
ATOM 705 C CA . LYS A 1 90 ? -0.643 7.545 6.379 1.00 90.38 90 LYS A CA 1
ATOM 706 C C . LYS A 1 90 ? -0.743 8.092 7.810 1.00 90.38 90 LYS A C 1
ATOM 708 O O . LYS A 1 90 ? -1.812 8.056 8.409 1.00 90.38 90 LYS A O 1
ATOM 713 N N . PHE A 1 91 ? 0.336 8.651 8.358 1.00 89.56 91 PHE A N 1
ATOM 714 C CA . PHE A 1 91 ? 0.338 9.301 9.674 1.00 89.56 91 PHE A CA 1
ATOM 715 C C . PHE A 1 91 ? -0.495 10.587 9.739 1.00 89.56 91 PHE A C 1
ATOM 717 O O . PHE A 1 91 ? -1.071 10.889 10.786 1.00 89.56 91 PHE A O 1
ATOM 724 N N . VAL A 1 92 ? -0.569 11.351 8.650 1.00 88.94 92 VAL A N 1
ATOM 725 C CA . VAL A 1 92 ? -1.379 12.576 8.587 1.00 88.94 92 VAL A CA 1
ATOM 726 C C . VAL A 1 92 ? -2.867 12.242 8.460 1.00 88.94 92 VAL A C 1
ATOM 728 O O . VAL A 1 92 ? -3.684 12.824 9.173 1.00 88.94 92 VAL A O 1
ATOM 731 N N . GLU A 1 93 ? -3.213 11.289 7.596 1.00 86.00 93 GLU A N 1
ATOM 732 C CA . GLU A 1 93 ? -4.602 10.980 7.226 1.00 86.00 93 GLU A CA 1
ATOM 733 C C . GLU A 1 93 ? -5.302 10.040 8.228 1.00 86.00 93 GLU A C 1
ATOM 735 O O . GLU A 1 93 ? -6.508 10.143 8.500 1.00 86.00 93 GLU A O 1
ATOM 740 N N . ASP A 1 94 ? -4.548 9.126 8.839 1.00 89.00 94 ASP A N 1
ATOM 741 C CA . ASP A 1 94 ? -5.087 8.123 9.744 1.00 89.00 94 ASP A CA 1
ATOM 742 C C . ASP A 1 94 ? -4.769 8.435 11.212 1.00 89.00 94 ASP A C 1
ATOM 744 O O . ASP A 1 94 ? -3.696 8.150 11.746 1.00 89.00 94 ASP A O 1
ATOM 748 N N . SER A 1 95 ? -5.772 8.981 11.902 1.00 87.75 95 SER A N 1
ATOM 749 C CA . SER A 1 95 ? -5.754 9.249 13.341 1.00 87.75 95 SER A CA 1
ATOM 750 C C . SER A 1 95 ? -5.408 8.028 14.202 1.00 87.75 95 SER A C 1
ATOM 752 O O . SER A 1 95 ? -4.712 8.186 15.209 1.00 87.75 95 SER A O 1
ATOM 754 N N . ASN A 1 96 ? -5.861 6.828 13.825 1.00 87.25 96 ASN A N 1
ATOM 755 C CA . ASN A 1 96 ? -5.606 5.599 14.580 1.00 87.25 96 ASN A CA 1
ATOM 756 C C . ASN A 1 96 ? -4.160 5.146 14.383 1.00 87.25 96 ASN A C 1
ATOM 758 O O . ASN A 1 96 ? -3.471 4.803 15.351 1.00 87.25 96 ASN A O 1
ATOM 762 N N . PHE A 1 97 ? -3.672 5.217 13.144 1.00 86.81 97 PHE A N 1
ATOM 763 C CA . PHE A 1 97 ? -2.272 4.948 12.832 1.00 86.81 97 PHE A CA 1
ATOM 764 C C . PHE A 1 97 ? -1.344 5.943 13.537 1.00 86.81 97 PHE A C 1
ATOM 766 O O . PHE A 1 97 ? -0.344 5.545 14.137 1.00 86.81 97 PHE A O 1
ATOM 773 N N . ARG A 1 98 ? -1.712 7.228 13.563 1.00 90.25 98 ARG A N 1
ATOM 774 C CA . ARG A 1 98 ? -0.993 8.281 14.285 1.00 90.25 98 ARG A CA 1
ATOM 775 C C . ARG A 1 98 ? -0.888 7.990 15.778 1.00 90.25 98 ARG A C 1
ATOM 777 O O . ARG A 1 98 ? 0.213 8.002 16.328 1.00 90.25 98 ARG A O 1
ATOM 784 N N . ALA A 1 99 ? -2.013 7.698 16.431 1.00 88.81 99 ALA A N 1
ATOM 785 C CA . ALA A 1 99 ? -2.042 7.379 17.857 1.00 88.81 99 ALA A CA 1
ATOM 786 C C . ALA A 1 99 ? -1.186 6.142 18.173 1.00 88.81 99 ALA A C 1
ATOM 788 O O . ALA A 1 99 ? -0.369 6.164 19.096 1.00 88.81 99 ALA A O 1
ATOM 789 N N . THR A 1 100 ? -1.313 5.093 17.359 1.00 86.62 100 THR A N 1
ATOM 790 C CA . THR A 1 100 ? -0.535 3.855 17.496 1.00 86.62 100 THR A CA 1
ATOM 791 C C . THR A 1 100 ? 0.959 4.112 17.316 1.00 86.62 100 THR A C 1
ATOM 793 O O . THR A 1 100 ? 1.757 3.685 18.146 1.00 86.62 100 THR A O 1
ATOM 796 N N . THR A 1 101 ? 1.348 4.883 16.300 1.00 85.75 101 THR A N 1
ATOM 797 C CA . THR A 1 101 ? 2.748 5.237 16.025 1.00 85.75 101 THR A CA 1
ATOM 798 C C . THR A 1 101 ? 3.359 6.025 17.180 1.00 85.75 101 THR A C 1
ATOM 800 O O . THR A 1 101 ? 4.432 5.675 17.668 1.00 85.75 101 THR A O 1
ATOM 803 N N . VAL A 1 102 ? 2.659 7.044 17.689 1.00 87.38 102 VAL A N 1
ATOM 804 C CA . VAL A 1 102 ? 3.112 7.822 18.854 1.00 87.38 102 VAL A CA 1
ATOM 805 C C . VAL A 1 102 ? 3.262 6.929 20.087 1.00 87.38 102 VAL A C 1
ATOM 807 O O . VAL A 1 102 ? 4.246 7.049 20.816 1.00 87.38 102 VAL A O 1
ATOM 810 N N . ASN A 1 103 ? 2.326 6.009 20.319 1.00 86.88 103 ASN A N 1
ATOM 811 C CA . ASN A 1 103 ? 2.402 5.073 21.439 1.00 86.88 103 ASN A CA 1
ATOM 812 C C . ASN A 1 103 ? 3.574 4.095 21.297 1.00 86.88 103 ASN A C 1
ATOM 814 O O . ASN A 1 103 ? 4.278 3.856 22.276 1.00 86.88 103 ASN A O 1
ATOM 818 N N . ILE A 1 104 ? 3.834 3.583 20.092 1.00 83.81 104 ILE A N 1
ATOM 819 C CA . ILE A 1 104 ? 4.992 2.727 19.807 1.00 83.81 104 ILE A CA 1
ATOM 820 C C . ILE A 1 104 ? 6.295 3.497 20.037 1.00 83.81 104 ILE A C 1
ATOM 822 O O . ILE A 1 104 ? 7.199 2.972 20.682 1.00 83.81 104 ILE A O 1
ATOM 826 N N . LEU A 1 105 ? 6.389 4.752 19.592 1.00 84.38 105 LEU A N 1
ATOM 827 C CA . LEU A 1 105 ? 7.564 5.597 19.826 1.00 84.38 105 LEU A CA 1
ATOM 828 C C . LEU A 1 105 ? 7.787 5.858 21.324 1.00 84.38 105 LEU A C 1
ATOM 830 O O . LEU A 1 105 ? 8.902 5.707 21.821 1.00 84.38 105 LEU A O 1
ATOM 834 N N . LYS A 1 106 ? 6.719 6.162 22.073 1.00 83.56 106 LYS A N 1
ATOM 835 C CA . LYS A 1 106 ? 6.758 6.287 23.543 1.00 83.56 106 LYS A CA 1
ATOM 836 C C . LYS A 1 106 ? 7.141 4.980 24.241 1.00 83.56 106 LYS A C 1
ATOM 838 O O . LYS A 1 106 ? 7.712 5.004 25.327 1.00 83.56 106 LYS A O 1
ATOM 843 N N . LEU A 1 107 ? 6.795 3.834 23.660 1.00 77.50 107 LEU A N 1
ATOM 844 C CA . LEU A 1 107 ? 7.179 2.525 24.178 1.00 77.50 107 LEU A CA 1
ATOM 845 C C . LEU A 1 107 ? 8.658 2.235 23.890 1.00 77.50 107 LEU A C 1
ATOM 847 O O . LEU A 1 107 ? 9.353 1.690 24.747 1.00 77.50 107 LEU A O 1
ATOM 851 N N . ALA A 1 108 ? 9.144 2.627 22.711 1.00 73.81 108 ALA A N 1
ATOM 852 C CA . ALA A 1 108 ? 10.522 2.435 22.281 1.00 73.81 108 ALA A CA 1
ATOM 853 C C . ALA A 1 108 ? 11.515 3.181 23.183 1.00 73.81 108 ALA A C 1
ATOM 855 O O . ALA A 1 108 ? 12.573 2.646 23.489 1.00 73.81 108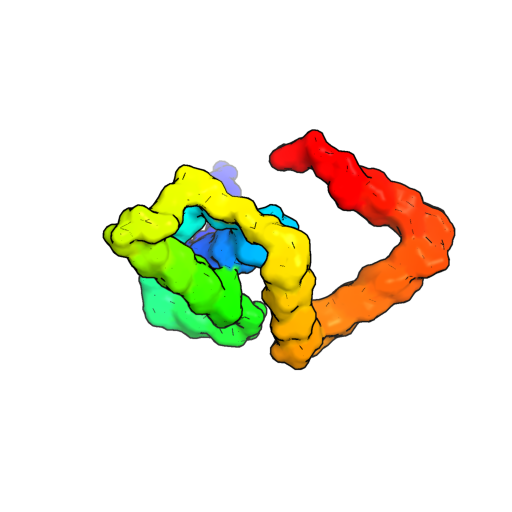 ALA A O 1
ATOM 856 N N . THR A 1 109 ? 11.167 4.357 23.711 1.00 74.75 109 THR A N 1
ATOM 857 C CA . THR A 1 109 ? 12.042 5.096 24.644 1.00 74.75 109 THR A CA 1
ATOM 858 C C . THR A 1 109 ? 12.296 4.368 25.974 1.00 74.75 109 THR A C 1
ATOM 860 O O . THR A 1 109 ? 13.219 4.727 26.707 1.00 74.75 109 THR A O 1
ATOM 863 N N . ARG A 1 110 ? 11.550 3.299 26.295 1.00 79.69 110 ARG A N 1
ATOM 864 C CA . ARG A 1 110 ? 11.803 2.453 27.472 1.00 79.69 110 ARG A CA 1
ATOM 865 C C . ARG A 1 110 ? 12.880 1.403 27.151 1.00 79.69 110 ARG A C 1
ATOM 867 O O . ARG A 1 110 ? 12.647 0.496 26.353 1.00 79.69 110 ARG A O 1
ATOM 874 N N . LYS A 1 111 ? 14.040 1.465 27.831 1.00 65.06 111 LYS A N 1
ATOM 875 C CA . LYS A 1 111 ? 15.237 0.614 27.584 1.00 65.06 111 LYS A CA 1
ATOM 876 C C . LYS A 1 111 ? 14.945 -0.886 27.396 1.00 65.06 111 LYS A C 1
ATOM 878 O O . LYS A 1 111 ? 15.512 -1.510 26.504 1.00 65.06 111 LYS A O 1
ATOM 883 N N . ARG A 1 112 ? 14.056 -1.469 28.211 1.00 65.00 112 ARG A N 1
ATOM 884 C CA . ARG A 1 112 ? 13.715 -2.905 28.155 1.00 65.00 112 ARG A CA 1
ATOM 885 C C . ARG A 1 112 ? 12.921 -3.278 26.897 1.00 65.00 112 ARG A C 1
ATOM 887 O O . ARG A 1 112 ? 13.117 -4.358 26.347 1.00 65.00 112 ARG A O 1
ATOM 894 N N . THR A 1 113 ? 12.062 -2.379 26.425 1.00 65.69 113 THR A N 1
ATOM 895 C CA . THR A 1 113 ? 11.202 -2.612 25.259 1.00 65.69 113 THR A CA 1
ATOM 896 C C . THR A 1 113 ? 11.917 -2.297 23.949 1.00 65.69 113 THR A C 1
ATOM 898 O O . THR A 1 113 ? 11.672 -2.961 22.943 1.00 65.69 113 THR A O 1
ATOM 901 N N . MET A 1 114 ? 12.872 -1.360 23.976 1.00 67.88 114 MET A N 1
ATOM 902 C CA . MET A 1 114 ? 13.730 -1.047 22.831 1.00 67.88 114 MET A CA 1
ATOM 903 C C . MET A 1 114 ? 14.476 -2.284 22.317 1.00 67.88 114 MET A C 1
ATOM 905 O O . MET A 1 114 ? 14.486 -2.543 21.117 1.00 67.88 114 MET A O 1
ATOM 909 N N . HIS A 1 115 ? 15.050 -3.095 23.216 1.00 74.38 115 HIS A N 1
ATOM 910 C CA . HIS A 1 115 ? 15.771 -4.307 22.820 1.00 74.38 115 HIS A CA 1
ATOM 911 C C . HIS A 1 115 ? 14.861 -5.301 22.082 1.00 74.38 115 HIS A C 1
ATOM 913 O O . HIS A 1 115 ? 15.248 -5.832 21.047 1.00 74.38 115 HIS A O 1
ATOM 919 N N . GLN A 1 116 ? 13.629 -5.498 22.564 1.00 75.00 116 GLN A N 1
ATOM 920 C CA . GLN A 1 116 ? 12.649 -6.394 21.937 1.00 75.00 116 GLN A CA 1
ATOM 921 C C . GLN A 1 116 ? 12.157 -5.873 20.580 1.00 75.00 116 GLN A C 1
ATOM 923 O O . GLN A 1 116 ? 11.978 -6.658 19.649 1.00 75.00 116 GLN A O 1
ATOM 928 N N . LEU A 1 117 ? 11.967 -4.556 20.448 1.00 71.75 117 LEU A N 1
ATOM 929 C CA . LEU A 1 117 ? 11.606 -3.907 19.185 1.00 71.75 117 LEU A CA 1
ATOM 930 C C . LEU A 1 117 ? 12.722 -4.044 18.145 1.00 71.75 117 LEU A C 1
ATOM 932 O O . LEU A 1 117 ? 12.456 -4.495 17.034 1.00 71.75 117 LEU A O 1
ATOM 936 N N . ILE A 1 118 ? 13.971 -3.747 18.518 1.00 73.88 118 ILE A N 1
ATOM 937 C CA . ILE A 1 118 ? 15.135 -3.909 17.636 1.00 73.88 118 ILE A CA 1
ATOM 938 C C . ILE A 1 118 ? 15.283 -5.372 17.213 1.00 73.88 118 ILE A C 1
ATOM 940 O O . ILE A 1 118 ? 15.506 -5.643 16.036 1.00 73.88 118 ILE A O 1
ATOM 944 N N . TRP A 1 119 ? 15.104 -6.323 18.135 1.00 74.69 119 TRP A N 1
ATOM 945 C CA . TRP A 1 119 ? 15.149 -7.750 17.806 1.00 74.69 119 TRP A CA 1
ATOM 946 C C . TRP A 1 119 ? 14.058 -8.148 16.808 1.00 74.69 119 TRP A C 1
ATOM 948 O O . TRP A 1 119 ? 14.325 -8.902 15.878 1.00 74.69 119 TRP A O 1
ATOM 958 N N . ARG A 1 120 ? 12.836 -7.616 16.957 1.00 70.25 120 ARG A N 1
ATOM 959 C CA . ARG A 1 120 ? 11.734 -7.863 16.015 1.00 70.25 120 ARG A CA 1
ATOM 960 C C . ARG A 1 120 ? 11.990 -7.259 14.638 1.00 70.25 120 ARG A C 1
ATOM 962 O O . ARG A 1 120 ? 11.730 -7.943 13.660 1.00 70.25 120 ARG A O 1
ATOM 969 N N . ILE A 1 121 ? 12.515 -6.038 14.567 1.00 70.25 121 ILE A N 1
ATOM 970 C CA . ILE A 1 121 ? 12.846 -5.359 13.302 1.00 70.25 121 ILE A CA 1
ATOM 971 C C . ILE A 1 121 ? 14.025 -6.049 12.602 1.00 70.25 121 ILE A C 1
ATOM 973 O O . ILE A 1 121 ? 14.060 -6.152 11.382 1.00 70.25 121 ILE A O 1
ATOM 977 N N . ARG A 1 122 ? 14.997 -6.548 13.375 1.00 65.94 122 ARG A N 1
ATOM 978 C CA . ARG A 1 122 ? 16.192 -7.227 12.859 1.00 65.94 122 ARG A CA 1
ATOM 979 C C . ARG A 1 122 ? 15.950 -8.702 12.520 1.00 65.94 122 ARG A C 1
ATOM 981 O O . ARG A 1 122 ? 16.832 -9.324 11.925 1.00 65.94 122 ARG A O 1
ATOM 988 N N . ARG A 1 123 ? 14.788 -9.279 12.859 1.00 66.25 123 ARG A N 1
ATOM 989 C CA . ARG A 1 123 ? 14.439 -10.635 12.416 1.00 66.25 123 ARG A CA 1
ATOM 990 C C . ARG A 1 123 ? 14.324 -10.652 10.893 1.00 66.25 123 ARG A C 1
ATOM 992 O O . ARG A 1 123 ? 13.388 -10.109 10.324 1.00 66.25 123 ARG A O 1
ATOM 999 N N . ARG A 1 124 ? 15.287 -11.309 10.245 1.00 48.00 124 ARG A N 1
ATOM 1000 C CA . ARG A 1 124 ? 15.206 -11.714 8.841 1.00 48.00 124 ARG A CA 1
ATOM 1001 C C . ARG A 1 124 ? 14.472 -13.048 8.755 1.00 48.00 124 ARG A C 1
ATOM 1003 O O . ARG A 1 124 ? 15.153 -14.069 8.748 1.00 48.00 124 ARG A O 1
ATOM 1010 N N . THR A 1 125 ? 13.140 -13.078 8.722 1.00 38.41 125 THR A N 1
ATOM 1011 C CA . THR A 1 125 ? 12.418 -14.188 8.059 1.00 38.41 125 THR A CA 1
ATOM 1012 C C . THR A 1 125 ? 10.925 -13.921 7.881 1.00 38.41 125 THR A C 1
ATOM 1014 O O . THR A 1 125 ? 10.316 -13.273 8.734 1.00 38.41 125 THR A O 1
ATOM 1017 N N . TYR A 1 126 ? 10.440 -14.437 6.743 1.00 38.28 126 TYR A N 1
ATOM 1018 C CA . TYR A 1 126 ? 9.071 -14.527 6.226 1.00 38.28 126 TYR A CA 1
ATOM 1019 C C . TYR A 1 126 ? 8.094 -15.196 7.196 1.00 38.28 126 TYR A C 1
ATOM 1021 O O . TYR A 1 126 ? 8.529 -16.133 7.906 1.00 38.28 126 TYR A O 1
#

Sequence (126 aa):
MSAEVKALTVEAEAIATLAHAIYKEHMYLLSDYYVTKMWLNNKALGLARELKAEEAVEIALKLNEQIEKGLLEAPIKFIPVQSIKILARKFVEDSNFRATTVNILKLATRKRTMHQLIWRIRRRTY

Radius of gyration: 16.69 Å; chains: 1; bounding box: 34×44×48 Å

Secondary structure (DSSP, 8-state):
------PPPHHHHHHHHHHIIIIII-EE-HHHHHHHHHH--HHHHHHHHHTT-HHHHHHHHHHHHHHHTTS--SSEEPPHHHHHHHHHHHHHH-HHHHHHHHHHHHHHTSHHHHHHHHHHHH----

pLDDT: mean 86.28, std 14.22, range [36.97, 97.44]

Organism: NCBI:txid334771